Protein AF-A0A2E3CT22-F1 (afdb_monomer)

Foldseek 3Di:
DVVVVVVVVVVVVVVVVVVPPPPPPDPDDPPPPPPPDPPPDDPDDPVVVVVCVVVVDDPDDPPDPDPVPPPPPPPPPPPPCPDPVVVVVVVVVVVVVVVQVVDPWHWDKDDFDKDKDWDDDDDDPDPPDDDDIDIDIDRPGDTDTDTCPVVDPDDDPPVVVD

Structure (mmCIF, N/CA/C/O backbone):
data_AF-A0A2E3CT22-F1
#
_entry.id   AF-A0A2E3CT22-F1
#
loop_
_atom_site.group_PDB
_atom_site.id
_atom_site.type_symbol
_atom_site.label_atom_id
_atom_site.label_alt_id
_atom_site.label_comp_id
_atom_site.label_asym_id
_atom_site.label_entity_id
_atom_site.label_seq_id
_atom_site.pdbx_PDB_ins_code
_atom_site.Cartn_x
_atom_site.Cartn_y
_atom_site.Cartn_z
_atom_site.occupancy
_atom_site.B_iso_or_equiv
_atom_site.auth_seq_id
_atom_site.auth_comp_id
_atom_site.auth_asym_id
_atom_site.auth_atom_id
_atom_site.pdbx_PDB_model_num
ATOM 1 N N . MET A 1 1 ? -10.244 69.244 20.378 1.00 59.16 1 MET A N 1
ATOM 2 C CA . MET A 1 1 ? -10.050 68.538 19.086 1.00 59.16 1 MET A CA 1
ATOM 3 C C . MET A 1 1 ? -8.732 67.752 19.006 1.00 59.16 1 MET A C 1
ATOM 5 O O . MET A 1 1 ? -8.800 66.548 18.796 1.00 59.16 1 MET A O 1
ATOM 9 N N . ARG A 1 2 ? -7.553 68.342 19.280 1.00 65.50 2 ARG A N 1
ATOM 10 C CA . ARG A 1 2 ? -6.239 67.639 19.251 1.00 65.50 2 ARG A CA 1
ATOM 11 C C . ARG A 1 2 ? -6.153 66.330 20.063 1.00 65.50 2 ARG A C 1
ATOM 13 O O . ARG A 1 2 ? -5.626 65.347 19.562 1.00 65.50 2 ARG A O 1
ATOM 20 N N . LYS A 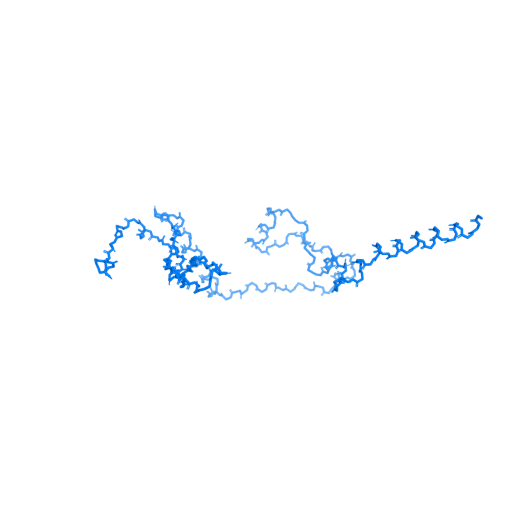1 3 ? -6.721 66.274 21.277 1.00 66.69 3 LYS A N 1
ATOM 21 C CA . LYS A 1 3 ? -6.692 65.062 22.130 1.00 66.69 3 LYS A CA 1
ATOM 22 C C . LYS A 1 3 ? -7.507 63.883 21.566 1.00 66.69 3 LYS A C 1
ATOM 24 O O . LYS A 1 3 ? -7.166 62.736 21.822 1.00 66.69 3 LYS A O 1
ATOM 29 N N . VAL A 1 4 ? -8.562 64.153 20.791 1.00 71.62 4 VAL A N 1
ATOM 30 C CA . VAL A 1 4 ? -9.404 63.111 20.166 1.00 71.62 4 VAL A CA 1
ATOM 31 C C . VAL A 1 4 ? -8.713 62.535 18.930 1.00 71.62 4 VAL A C 1
ATOM 33 O O . VAL A 1 4 ? -8.737 61.327 18.723 1.00 71.62 4 VAL A O 1
ATOM 36 N N . ILE A 1 5 ? -8.037 63.390 18.158 1.00 74.75 5 ILE A N 1
ATOM 37 C CA . ILE A 1 5 ? -7.223 62.981 17.005 1.00 74.75 5 ILE A CA 1
ATOM 38 C C . ILE A 1 5 ? -6.033 62.133 17.476 1.00 74.75 5 ILE A C 1
ATOM 40 O O . ILE A 1 5 ? -5.779 61.080 16.903 1.00 74.75 5 ILE A O 1
ATOM 44 N N . LEU A 1 6 ? -5.381 62.517 18.582 1.00 79.50 6 LEU A N 1
ATOM 45 C CA . LEU A 1 6 ? -4.277 61.750 19.166 1.00 79.50 6 LEU A CA 1
ATOM 46 C C . LEU A 1 6 ? -4.723 60.363 19.662 1.00 79.50 6 LEU A C 1
ATOM 48 O O . LEU A 1 6 ? -4.046 59.376 19.403 1.00 79.50 6 LEU A O 1
ATOM 52 N N . ARG A 1 7 ? -5.895 60.257 20.307 1.00 80.44 7 ARG A N 1
ATOM 53 C CA . ARG A 1 7 ? -6.451 58.960 20.742 1.00 80.44 7 ARG A CA 1
ATOM 54 C C . ARG A 1 7 ? -6.794 58.042 19.567 1.00 80.44 7 ARG A C 1
ATOM 56 O O . ARG A 1 7 ? -6.504 56.855 19.635 1.00 80.44 7 ARG A O 1
ATOM 63 N N . LYS A 1 8 ? -7.373 58.581 18.488 1.00 82.50 8 LYS A N 1
ATOM 64 C CA . LYS A 1 8 ? -7.672 57.802 17.273 1.00 82.50 8 LYS A CA 1
ATOM 65 C C . LYS A 1 8 ? -6.401 57.363 16.542 1.00 82.50 8 LYS A C 1
ATOM 67 O O . LYS A 1 8 ? -6.349 56.235 16.072 1.00 82.50 8 LYS A O 1
ATOM 72 N N . ALA A 1 9 ? -5.377 58.216 16.495 1.00 83.44 9 ALA A N 1
ATOM 73 C CA . ALA A 1 9 ? -4.084 57.875 15.907 1.00 83.44 9 ALA A CA 1
ATOM 74 C C . ALA A 1 9 ? -3.393 56.741 16.679 1.00 83.44 9 ALA A C 1
ATOM 76 O O . ALA A 1 9 ? -2.941 55.782 16.065 1.00 83.44 9 ALA A O 1
ATOM 77 N N . VAL A 1 10 ? -3.391 56.795 18.016 1.00 87.38 10 VAL A N 1
ATOM 78 C CA . VAL A 1 10 ? -2.840 55.712 18.851 1.00 87.38 10 VAL A CA 1
ATOM 79 C C . VAL A 1 10 ? -3.580 54.396 18.602 1.00 87.38 10 VAL A C 1
ATOM 81 O O . VAL A 1 10 ? -2.937 53.370 18.421 1.00 87.38 10 VAL A O 1
ATOM 84 N N . LEU A 1 11 ? -4.912 54.431 18.501 1.00 85.88 11 LEU A N 1
ATOM 85 C CA . LEU A 1 11 ? -5.733 53.235 18.280 1.00 85.88 11 LEU A CA 1
ATOM 86 C C . LEU A 1 11 ? -5.526 52.624 16.879 1.00 85.88 11 LEU A C 1
ATOM 88 O O . LEU A 1 11 ? -5.518 51.405 16.725 1.00 85.88 11 LEU A O 1
ATOM 92 N N . LEU A 1 12 ? -5.293 53.460 15.861 1.00 85.38 12 LEU A N 1
ATOM 93 C CA . LEU A 1 12 ? -4.947 53.011 14.506 1.00 85.38 12 LEU A CA 1
ATOM 94 C C . LEU A 1 12 ? -3.531 52.423 14.424 1.00 85.38 12 LEU A C 1
ATOM 96 O O . LEU A 1 12 ? -3.313 51.459 13.689 1.00 85.38 12 LEU A O 1
ATOM 100 N N . ILE A 1 13 ? -2.582 52.967 15.189 1.00 85.50 13 ILE A N 1
ATOM 101 C CA . ILE A 1 13 ? -1.203 52.464 15.244 1.00 85.50 13 ILE A CA 1
ATOM 102 C C . ILE A 1 13 ? -1.157 51.107 15.960 1.00 85.50 13 ILE A C 1
ATOM 104 O O . ILE A 1 13 ? -0.548 50.172 15.442 1.00 85.50 13 ILE A O 1
ATOM 108 N N . THR A 1 14 ? -1.859 50.943 17.087 1.00 82.81 14 THR A N 1
ATOM 109 C CA . THR A 1 14 ? -1.910 49.650 17.798 1.00 82.81 14 THR A CA 1
ATOM 110 C C . THR A 1 14 ? -2.602 48.563 16.974 1.00 82.81 14 THR A C 1
ATOM 112 O O . THR A 1 14 ? -2.185 47.405 17.009 1.00 82.81 14 THR A O 1
ATOM 115 N N . LEU A 1 15 ? -3.617 48.925 16.182 1.00 83.62 15 LEU A N 1
ATOM 116 C CA . LEU A 1 15 ? -4.293 47.987 15.284 1.00 83.62 15 LEU A CA 1
ATOM 117 C C . LEU A 1 15 ? -3.375 47.509 14.144 1.00 83.62 15 LEU A C 1
ATOM 119 O O . LEU A 1 15 ? -3.360 46.321 13.840 1.00 83.62 15 LEU A O 1
ATOM 123 N N . ASN A 1 16 ? -2.566 48.399 13.557 1.00 75.75 16 ASN A N 1
ATOM 124 C CA . ASN A 1 16 ? -1.627 48.028 12.488 1.00 75.75 16 ASN A CA 1
ATOM 125 C C . ASN A 1 16 ? -0.481 47.132 12.983 1.00 75.75 16 ASN A C 1
ATOM 127 O O . ASN A 1 16 ? -0.106 46.187 12.293 1.00 75.75 16 ASN A O 1
ATOM 131 N N . ILE A 1 17 ? 0.033 47.376 14.193 1.00 79.88 17 ILE A N 1
ATOM 132 C CA . ILE A 1 17 ? 1.095 46.550 14.797 1.00 79.88 17 ILE A CA 1
ATOM 133 C C . ILE A 1 17 ? 0.603 45.117 15.059 1.00 79.88 17 ILE A C 1
ATOM 135 O O . ILE A 1 17 ? 1.355 44.161 14.896 1.00 79.88 17 ILE A O 1
ATOM 139 N N . SER A 1 18 ? -0.681 44.953 15.388 1.00 72.44 18 SER A N 1
ATOM 140 C CA . SER A 1 18 ? -1.284 43.641 15.661 1.00 72.44 18 SER A CA 1
ATOM 141 C C . SER A 1 18 ? -1.381 42.748 14.414 1.00 72.44 18 SER A C 1
ATOM 143 O O . SER A 1 18 ? -1.390 41.527 14.534 1.00 72.44 18 SER A O 1
ATOM 145 N N . ILE A 1 19 ? -1.441 43.336 13.213 1.00 70.69 19 ILE A N 1
ATOM 146 C CA . ILE A 1 19 ? -1.615 42.602 11.945 1.00 70.69 19 ILE A CA 1
ATOM 147 C C . ILE A 1 19 ? -0.265 42.121 11.375 1.00 70.69 19 ILE A C 1
ATOM 149 O O . ILE A 1 19 ? -0.225 41.151 10.624 1.00 70.69 19 ILE A O 1
ATOM 153 N N . GLN A 1 20 ? 0.858 42.733 11.766 1.00 66.75 20 GLN A N 1
ATOM 154 C CA . GLN A 1 20 ? 2.197 42.362 11.276 1.00 66.75 20 GLN A CA 1
ATOM 155 C C . GLN A 1 20 ? 2.877 41.241 12.095 1.00 66.75 20 GLN A C 1
ATOM 157 O O . GLN A 1 20 ? 3.996 40.841 11.786 1.00 66.75 20 GLN A O 1
ATOM 162 N N . GLY A 1 21 ? 2.207 40.693 13.116 1.00 62.12 21 GLY A N 1
ATOM 163 C CA . GLY A 1 21 ? 2.789 39.725 14.057 1.00 62.12 21 GLY A CA 1
ATOM 164 C C . GLY A 1 21 ? 2.987 38.291 13.542 1.00 62.12 21 GLY A C 1
ATOM 165 O O . GLY A 1 21 ? 3.607 37.488 14.234 1.00 62.12 21 GLY A O 1
ATOM 166 N N . CYS A 1 22 ? 2.493 37.936 12.351 1.00 66.00 22 CYS A N 1
ATOM 167 C CA . CYS A 1 22 ? 2.531 36.545 11.872 1.00 66.00 22 CYS A CA 1
ATOM 168 C C . CYS A 1 22 ? 3.791 36.156 11.079 1.00 66.00 22 CYS A C 1
ATOM 170 O O . CYS A 1 22 ? 3.978 34.972 10.833 1.00 66.00 22 CYS A O 1
ATOM 172 N N . ALA A 1 23 ? 4.668 37.089 10.694 1.00 62.88 23 ALA A N 1
ATOM 173 C CA . ALA A 1 23 ? 5.862 36.758 9.900 1.00 62.88 23 ALA A CA 1
ATOM 174 C C . ALA A 1 23 ? 7.089 36.358 10.745 1.00 62.88 23 ALA A C 1
ATOM 176 O O . ALA A 1 23 ? 8.024 35.764 10.223 1.00 62.88 23 ALA A O 1
ATOM 177 N N . TRP A 1 24 ? 7.093 36.662 12.047 1.00 66.06 24 TRP A N 1
ATOM 178 C CA . TRP A 1 24 ? 8.257 36.445 12.921 1.00 66.06 24 TRP A CA 1
ATOM 179 C C . TRP A 1 24 ? 8.308 35.041 13.559 1.00 66.06 24 TRP A C 1
ATOM 181 O O . TRP A 1 24 ? 9.339 34.642 14.090 1.00 66.06 24 TRP A O 1
ATOM 191 N N . MET A 1 25 ? 7.202 34.285 13.510 1.00 64.31 25 MET A N 1
ATOM 192 C CA . MET A 1 25 ? 7.045 32.978 14.172 1.00 64.31 25 MET A CA 1
ATOM 193 C C . MET A 1 25 ? 7.081 31.802 13.183 1.00 64.31 25 MET A C 1
ATOM 195 O O . MET A 1 25 ? 6.460 30.768 13.416 1.00 64.31 25 MET A O 1
ATOM 199 N N . PHE A 1 26 ? 7.793 31.957 12.067 1.00 60.66 26 PHE A N 1
ATOM 200 C CA . PHE A 1 26 ? 8.091 30.856 11.156 1.00 60.66 26 PHE A CA 1
ATOM 201 C C . PHE A 1 26 ? 9.601 30.582 11.189 1.00 60.66 26 PHE A C 1
ATOM 203 O O . PHE A 1 26 ? 10.367 31.404 10.697 1.00 60.66 26 PHE A O 1
ATOM 210 N N . PRO A 1 27 ? 10.050 29.452 11.765 1.00 63.78 27 PRO A N 1
ATOM 211 C CA . PRO A 1 27 ? 11.464 29.081 11.859 1.00 63.78 27 PRO A CA 1
ATOM 212 C C . PRO A 1 27 ? 11.981 28.459 10.547 1.00 63.78 27 PRO A C 1
ATOM 214 O O . PRO A 1 27 ? 12.741 27.494 10.575 1.00 63.78 27 PRO A O 1
ATOM 217 N N . TYR A 1 28 ? 11.517 28.960 9.401 1.00 61.88 28 TYR A N 1
ATOM 218 C CA . TYR A 1 28 ? 11.853 28.434 8.080 1.00 61.88 28 TYR A CA 1
ATOM 219 C C . TYR A 1 28 ? 12.281 29.580 7.168 1.00 61.88 28 TYR A C 1
ATOM 221 O O . TYR A 1 28 ? 11.533 30.546 6.996 1.00 61.88 28 TYR A O 1
ATOM 229 N N . ASP A 1 29 ? 13.467 29.453 6.577 1.00 58.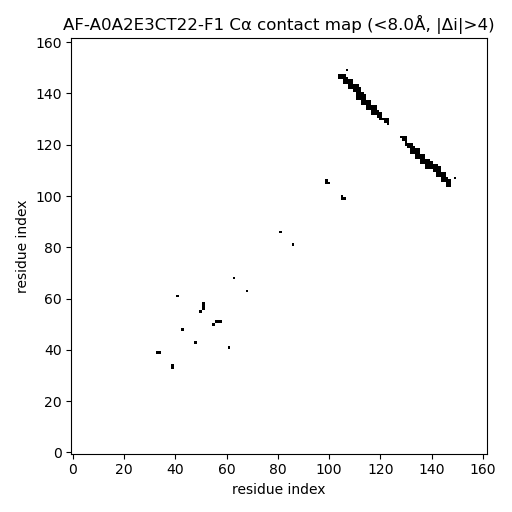81 29 ASP A N 1
ATOM 230 C CA . ASP A 1 29 ? 13.958 30.379 5.563 1.00 58.81 29 ASP A CA 1
ATOM 231 C C . ASP A 1 29 ? 13.004 30.375 4.359 1.00 58.81 29 ASP A C 1
ATOM 233 O O . ASP A 1 29 ? 12.646 29.328 3.821 1.00 58.81 29 ASP A O 1
ATOM 237 N N . GLN A 1 30 ? 12.572 31.562 3.925 1.00 57.97 30 GLN A N 1
ATOM 238 C CA . GLN A 1 30 ? 11.683 31.757 2.765 1.00 57.97 30 GLN A CA 1
ATOM 239 C C . GLN A 1 30 ? 12.404 31.528 1.421 1.00 57.97 30 GLN A C 1
ATOM 241 O O . GLN A 1 30 ? 11.868 31.815 0.351 1.00 57.97 30 GLN A O 1
ATOM 246 N N . GLU A 1 31 ? 13.625 31.004 1.452 1.00 60.56 31 GLU A N 1
ATOM 247 C CA . GLU A 1 31 ? 14.441 30.727 0.280 1.00 60.56 31 GLU A CA 1
ATOM 248 C C . GLU A 1 31 ? 14.126 29.327 -0.261 1.00 60.56 31 GLU A C 1
ATOM 250 O O . GLU A 1 31 ? 14.971 28.441 -0.308 1.00 60.56 31 GLU A O 1
ATOM 255 N N . PHE A 1 32 ? 12.909 29.138 -0.781 1.00 53.00 32 PHE A N 1
ATOM 256 C CA . PHE A 1 32 ? 12.606 28.033 -1.707 1.00 53.00 32 PHE A CA 1
ATOM 257 C C . PHE A 1 32 ? 13.227 28.279 -3.095 1.00 53.00 32 PHE A C 1
ATOM 259 O O . PHE A 1 32 ? 12.626 28.003 -4.132 1.00 53.00 32 PHE A O 1
ATOM 266 N N . ASN A 1 33 ? 14.442 28.820 -3.142 1.00 52.50 33 ASN A N 1
ATOM 267 C CA . ASN A 1 33 ? 15.239 28.769 -4.350 1.00 52.50 33 ASN A CA 1
ATOM 268 C C . ASN A 1 33 ? 15.899 27.396 -4.353 1.00 52.50 33 ASN A C 1
ATOM 270 O O . ASN A 1 33 ? 16.884 27.184 -3.651 1.00 52.50 33 ASN A O 1
ATOM 274 N N . CYS A 1 34 ? 15.347 26.454 -5.130 1.00 53.72 34 CYS A N 1
ATOM 275 C CA . CYS A 1 34 ? 16.075 25.237 -5.481 1.00 53.72 34 CYS A CA 1
ATOM 276 C C . CYS A 1 34 ? 17.510 25.648 -5.844 1.00 53.72 34 CYS A C 1
ATOM 278 O O . CYS A 1 34 ? 17.658 26.526 -6.704 1.00 53.72 34 CYS A O 1
ATOM 280 N N . PRO A 1 35 ? 18.547 25.093 -5.191 1.00 53.03 35 PRO A N 1
ATOM 281 C CA . PRO A 1 35 ? 19.918 25.481 -5.473 1.00 53.03 35 PRO A CA 1
ATOM 282 C C . PRO A 1 35 ? 20.164 25.250 -6.963 1.00 53.03 35 PRO A C 1
ATOM 284 O O . PRO A 1 35 ? 20.187 24.110 -7.427 1.00 53.03 35 PRO A O 1
ATOM 287 N N . ARG A 1 36 ? 20.301 26.338 -7.733 1.00 53.66 36 ARG A N 1
ATOM 288 C CA . ARG A 1 36 ? 20.641 26.289 -9.162 1.00 53.66 36 ARG A CA 1
ATOM 289 C C . ARG A 1 36 ? 22.135 25.990 -9.327 1.00 53.66 36 ARG A C 1
ATOM 291 O O . ARG A 1 36 ? 22.860 26.762 -9.940 1.00 53.66 36 ARG A O 1
ATOM 29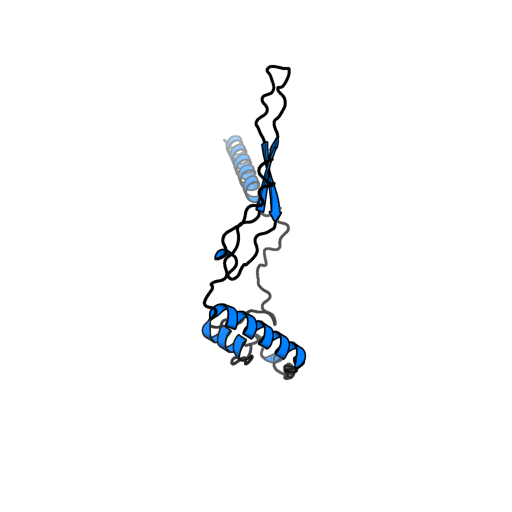8 N N . GLY A 1 37 ? 22.587 24.914 -8.695 1.00 60.62 37 GLY A N 1
ATOM 299 C CA . GLY A 1 37 ? 23.915 24.340 -8.867 1.00 60.62 37 GLY A CA 1
ATOM 300 C C . GLY A 1 37 ? 23.850 23.103 -9.758 1.00 60.62 37 GLY A C 1
ATOM 301 O O . GLY A 1 37 ? 22.923 22.936 -10.547 1.00 60.62 37 GLY A O 1
ATOM 302 N N . GLU A 1 38 ? 24.800 22.193 -9.573 1.00 54.41 38 GLU A N 1
ATOM 303 C CA . GLU A 1 38 ? 24.928 20.933 -10.325 1.00 54.41 38 GLU A CA 1
ATOM 304 C C . GLU A 1 38 ? 23.682 20.026 -10.277 1.00 54.41 38 GLU A C 1
ATOM 306 O O . GLU A 1 38 ? 23.510 19.173 -11.144 1.00 54.41 38 GLU A O 1
ATOM 311 N N . ASN A 1 39 ? 22.795 20.250 -9.300 1.00 52.47 39 ASN A N 1
ATOM 312 C CA . ASN A 1 39 ? 21.551 19.508 -9.074 1.00 52.47 39 ASN A CA 1
ATOM 313 C C . ASN A 1 39 ? 20.286 20.271 -9.510 1.00 52.47 39 ASN A C 1
ATOM 315 O O . ASN A 1 39 ? 19.175 19.914 -9.109 1.00 52.47 39 ASN A O 1
ATOM 319 N N . ALA A 1 40 ? 20.425 21.339 -10.298 1.00 62.34 40 ALA A N 1
ATOM 320 C CA . ALA A 1 40 ? 19.276 21.984 -10.918 1.00 62.34 40 ALA A CA 1
ATOM 321 C C . ALA A 1 40 ? 18.628 21.008 -11.911 1.00 62.34 40 ALA A C 1
ATOM 323 O O . ALA A 1 40 ? 19.287 20.531 -12.833 1.00 62.34 40 ALA A O 1
ATOM 324 N N . GLY A 1 41 ? 17.343 20.699 -11.722 1.00 62.81 41 GLY A N 1
ATOM 325 C CA . GLY A 1 41 ? 16.605 19.862 -12.665 1.00 62.81 41 GLY A CA 1
ATOM 326 C C . GLY A 1 41 ? 16.660 20.434 -14.087 1.00 62.81 41 GLY A C 1
ATOM 327 O O . GLY A 1 41 ? 16.552 21.644 -14.284 1.00 62.81 41 GLY A O 1
ATOM 328 N N . GLU A 1 42 ? 16.833 19.562 -15.079 1.00 70.06 42 GLU A N 1
ATOM 329 C CA . GLU A 1 42 ? 16.829 19.942 -16.493 1.00 70.06 42 GLU A CA 1
ATOM 330 C C . GLU A 1 42 ? 15.389 20.151 -16.991 1.00 70.06 42 GLU A C 1
ATOM 332 O O . GLU A 1 42 ? 14.498 19.338 -16.737 1.00 70.06 42 GLU A O 1
ATOM 337 N N . CYS A 1 43 ? 15.152 21.228 -17.744 1.00 68.75 43 CYS A N 1
ATOM 338 C CA . CYS A 1 43 ? 13.871 21.464 -18.410 1.00 68.75 43 CYS A CA 1
ATOM 339 C C . CYS A 1 43 ? 13.785 20.626 -19.694 1.00 68.75 43 CYS A C 1
ATOM 341 O O . CYS A 1 43 ? 14.136 21.105 -20.771 1.00 68.75 43 CYS A O 1
ATOM 343 N N . VAL A 1 44 ? 13.316 19.383 -19.577 1.00 76.12 44 VAL A N 1
ATOM 344 C CA . VAL A 1 44 ? 13.128 18.450 -20.703 1.00 76.12 44 VAL A CA 1
ATOM 345 C C . VAL A 1 44 ? 11.684 17.969 -20.780 1.00 76.12 44 VAL A C 1
ATOM 347 O O . VAL A 1 44 ? 10.960 17.962 -19.783 1.00 76.12 44 VAL A O 1
ATOM 350 N N . ASN A 1 45 ? 11.237 17.570 -21.973 1.00 81.88 45 ASN A N 1
ATOM 351 C CA . ASN A 1 45 ? 9.906 16.983 -22.121 1.00 81.88 45 ASN A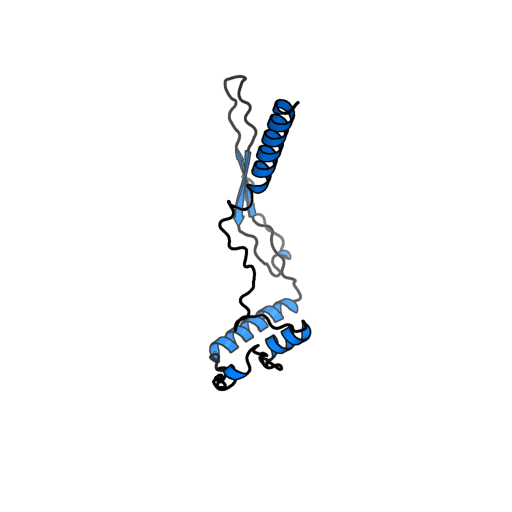 CA 1
ATOM 352 C C . ASN A 1 45 ? 9.870 15.545 -21.556 1.00 81.88 45 ASN A C 1
ATOM 354 O O . ASN A 1 45 ? 10.903 14.893 -21.397 1.00 81.88 45 ASN A O 1
ATOM 358 N N . SER A 1 46 ? 8.672 15.036 -21.254 1.00 81.88 46 SER A N 1
ATOM 359 C CA . SER A 1 46 ? 8.492 13.721 -20.618 1.00 81.88 46 SER A CA 1
ATOM 360 C C . SER A 1 46 ? 9.042 12.556 -21.446 1.00 81.88 46 SER A C 1
ATOM 362 O O . SER A 1 46 ? 9.627 11.630 -20.885 1.00 81.88 46 SER A O 1
ATOM 364 N N . MET A 1 47 ? 8.893 12.603 -22.771 1.00 81.81 47 MET A N 1
ATOM 365 C CA . MET A 1 47 ? 9.401 11.561 -23.668 1.00 81.81 47 MET A CA 1
ATOM 366 C C . MET A 1 47 ? 10.927 11.524 -23.676 1.00 81.81 47 MET A C 1
ATOM 368 O O . MET A 1 47 ? 11.531 10.457 -23.689 1.00 81.81 47 MET A O 1
ATOM 372 N N . GLU A 1 48 ? 11.555 12.687 -23.611 1.00 80.25 48 GLU A N 1
ATOM 373 C CA . GLU A 1 48 ? 13.000 12.828 -23.579 1.00 80.25 48 GLU A CA 1
ATOM 374 C C . GLU A 1 48 ? 13.580 12.429 -22.213 1.00 80.25 48 GLU A C 1
ATOM 376 O O . GLU A 1 48 ? 14.635 11.798 -22.141 1.00 80.25 48 GLU A O 1
ATOM 381 N N . ALA A 1 49 ? 12.873 12.730 -21.119 1.00 80.38 49 ALA A N 1
ATOM 382 C CA . ALA A 1 49 ? 13.209 12.211 -19.794 1.00 80.38 49 ALA A CA 1
ATOM 383 C C . ALA A 1 49 ? 13.170 10.671 -19.772 1.00 80.38 49 ALA A C 1
ATOM 385 O O . ALA A 1 49 ? 14.076 10.039 -19.227 1.00 80.38 49 ALA A O 1
ATOM 386 N N . TYR A 1 50 ? 12.168 10.066 -20.418 1.00 80.75 50 TYR A N 1
ATOM 387 C CA . TYR A 1 50 ? 12.044 8.613 -20.543 1.00 80.75 50 TYR A CA 1
ATOM 388 C C . TYR A 1 50 ? 13.142 7.994 -21.421 1.00 80.75 50 TYR A C 1
ATOM 390 O O . TYR A 1 50 ? 13.749 6.990 -21.043 1.00 80.75 50 TYR A O 1
ATOM 398 N N . GLU A 1 51 ? 13.441 8.590 -22.576 1.00 84.56 51 GLU A N 1
ATOM 399 C CA . GLU A 1 51 ? 14.509 8.109 -23.462 1.00 84.56 51 GLU A CA 1
ATOM 400 C C . GLU A 1 51 ? 15.872 8.155 -22.755 1.00 84.56 51 GLU A C 1
ATOM 402 O O . GLU A 1 51 ? 16.639 7.196 -22.803 1.00 84.56 51 GLU A O 1
ATOM 407 N N . ARG A 1 52 ? 16.143 9.225 -22.005 1.00 80.00 52 ARG A N 1
ATOM 408 C CA . ARG A 1 52 ? 17.340 9.348 -21.165 1.00 80.00 52 ARG A CA 1
ATOM 409 C C . ARG A 1 52 ? 17.380 8.294 -20.058 1.00 80.00 52 ARG A C 1
ATOM 411 O O . ARG A 1 52 ? 18.411 7.660 -19.874 1.00 80.00 52 ARG A O 1
ATOM 418 N N . ALA A 1 53 ? 16.279 8.079 -19.338 1.00 79.62 53 ALA A N 1
ATOM 419 C CA . ALA A 1 53 ? 16.224 7.081 -18.267 1.00 79.62 53 ALA A CA 1
ATOM 420 C C . ALA A 1 53 ? 16.411 5.646 -18.788 1.00 79.62 53 ALA A C 1
ATOM 422 O O . ALA A 1 53 ? 17.000 4.811 -18.107 1.00 79.62 53 ALA A O 1
ATOM 423 N N . SER A 1 54 ? 15.921 5.363 -19.997 1.00 82.62 54 SER A N 1
ATOM 424 C CA . SER A 1 54 ? 16.009 4.036 -20.617 1.00 82.62 54 SER A CA 1
ATOM 425 C C . SER A 1 54 ? 17.351 3.767 -21.303 1.00 82.62 54 SER A C 1
ATOM 427 O O . SER A 1 54 ? 17.818 2.631 -21.283 1.00 82.62 54 SER A O 1
ATOM 429 N N . THR A 1 55 ? 17.986 4.785 -21.890 1.00 84.69 55 THR A N 1
ATOM 430 C CA . THR A 1 55 ? 19.240 4.629 -22.654 1.00 84.69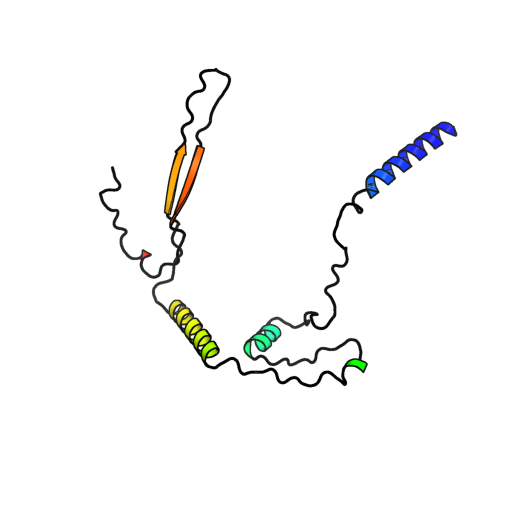 55 THR A CA 1
ATOM 431 C C . THR A 1 55 ? 20.491 5.086 -21.904 1.00 84.69 55 THR A C 1
ATOM 433 O O . THR A 1 55 ? 21.597 4.721 -22.291 1.00 84.69 55 THR A O 1
ATOM 436 N N . GLY A 1 56 ? 20.343 5.891 -20.849 1.00 77.38 56 GLY A N 1
ATOM 437 C CA . GLY A 1 56 ? 21.448 6.496 -20.099 1.00 77.38 56 GLY A CA 1
ATOM 438 C C . GLY A 1 56 ? 22.184 7.621 -20.838 1.00 77.38 56 GLY A C 1
ATOM 439 O O . GLY A 1 56 ? 23.139 8.176 -20.300 1.00 77.38 56 GLY A O 1
ATOM 440 N N . VAL A 1 57 ? 21.766 7.977 -22.059 1.00 75.31 57 VAL A N 1
ATOM 441 C CA . VAL A 1 57 ? 22.456 8.970 -22.894 1.00 75.31 57 VAL A CA 1
ATOM 442 C C . VAL A 1 57 ? 21.839 10.356 -22.697 1.00 75.31 57 VAL A C 1
ATOM 444 O O . VAL A 1 57 ? 20.692 10.605 -23.067 1.00 75.31 57 VAL A O 1
ATOM 447 N N . ASN A 1 58 ? 22.624 11.292 -22.159 1.00 71.38 58 ASN A N 1
ATOM 448 C CA . ASN A 1 58 ? 22.258 12.706 -22.089 1.00 71.38 58 ASN A CA 1
ATOM 449 C C . ASN A 1 58 ? 22.564 13.393 -23.426 1.00 71.38 58 ASN A C 1
ATOM 451 O O . ASN A 1 58 ? 23.723 13.600 -23.774 1.00 71.38 58 ASN A O 1
ATOM 455 N N . LYS A 1 59 ? 21.522 13.754 -24.185 1.00 67.81 59 LYS A N 1
ATOM 456 C CA . LYS A 1 59 ? 21.661 14.415 -25.499 1.00 67.81 59 LYS A CA 1
ATOM 457 C C . LYS A 1 59 ? 21.976 15.914 -25.413 1.00 67.81 59 LYS A C 1
ATOM 459 O O . LYS A 1 59 ? 22.386 16.503 -26.409 1.00 67.81 59 LYS A O 1
ATOM 464 N N . TYR A 1 60 ? 21.804 16.528 -24.245 1.00 61.25 60 TYR A N 1
ATOM 465 C CA . TYR A 1 60 ? 22.041 17.953 -24.031 1.00 61.25 60 TYR A CA 1
ATOM 466 C C . TYR A 1 60 ? 23.149 18.150 -23.004 1.00 61.25 60 TYR A C 1
ATOM 468 O O . TYR A 1 60 ? 23.154 17.519 -21.949 1.00 61.25 60 TYR A O 1
ATOM 476 N N . LYS A 1 61 ? 24.094 19.040 -23.317 1.00 57.88 61 LYS A N 1
ATOM 477 C CA . LYS A 1 61 ? 25.073 19.509 -22.338 1.00 57.88 61 LYS A CA 1
ATOM 478 C C . LYS A 1 61 ? 24.360 20.419 -21.342 1.00 57.88 61 LYS A C 1
ATOM 480 O O . LYS A 1 61 ? 23.596 21.295 -21.758 1.00 57.88 61 LYS A O 1
ATOM 485 N N . ARG A 1 62 ? 24.622 20.232 -20.043 1.00 58.19 62 ARG A N 1
ATOM 486 C CA . ARG A 1 62 ? 24.208 21.195 -19.016 1.00 58.19 62 ARG A CA 1
ATOM 487 C C . ARG A 1 62 ? 24.765 22.553 -19.422 1.00 58.19 62 ARG A C 1
ATOM 489 O O . ARG A 1 62 ? 25.972 22.696 -19.574 1.00 58.19 62 ARG A O 1
ATOM 496 N N . LYS A 1 63 ? 23.896 23.536 -19.634 1.00 52.16 63 LYS A N 1
ATOM 497 C CA . LYS A 1 63 ? 24.343 24.904 -19.876 1.00 52.16 63 LYS A CA 1
ATOM 498 C C . LYS A 1 63 ? 24.650 25.505 -18.508 1.00 52.16 63 LYS A C 1
ATOM 500 O O . LYS A 1 63 ? 23.726 25.904 -17.800 1.00 52.16 63 LYS A O 1
ATOM 505 N N . SER A 1 64 ? 25.915 25.478 -18.097 1.00 52.28 64 SER A N 1
ATOM 506 C CA . SER A 1 64 ? 26.358 26.242 -16.932 1.00 52.28 64 SER A CA 1
ATOM 507 C C . SER A 1 64 ? 26.125 27.737 -17.205 1.00 52.28 64 SER A C 1
ATOM 509 O O . SER A 1 64 ? 26.260 28.177 -18.350 1.00 52.28 64 SER A O 1
ATOM 511 N N . PRO A 1 65 ? 25.735 28.540 -16.198 1.00 52.69 65 PRO A N 1
ATOM 512 C CA . PRO A 1 65 ? 25.590 29.985 -16.377 1.00 52.69 65 PRO A CA 1
ATOM 513 C C . PRO A 1 65 ? 26.926 30.689 -16.655 1.00 52.69 65 PRO A C 1
ATOM 515 O O . PRO A 1 65 ? 26.916 31.767 -17.241 1.00 52.69 65 PRO A O 1
ATOM 518 N N . ASP A 1 66 ? 28.048 30.062 -16.284 1.00 47.59 66 ASP A N 1
ATOM 519 C CA . ASP A 1 66 ? 29.387 30.639 -16.369 1.00 47.59 66 ASP A CA 1
ATOM 520 C C . ASP A 1 66 ? 30.264 29.884 -17.394 1.00 47.59 66 ASP A C 1
ATOM 522 O O . ASP A 1 66 ? 30.481 28.675 -17.240 1.00 47.59 66 ASP A O 1
ATOM 526 N N . PRO A 1 67 ? 30.784 30.564 -18.436 1.00 53.12 67 PRO A N 1
ATOM 527 C CA . PRO A 1 67 ? 31.624 29.956 -19.474 1.00 53.12 67 PRO A CA 1
ATOM 528 C C . PRO A 1 67 ? 33.060 29.639 -19.015 1.00 53.12 67 PRO A C 1
ATOM 530 O O . PRO A 1 67 ? 33.795 28.969 -19.733 1.00 53.12 67 PRO A O 1
ATOM 533 N N . GLU A 1 68 ? 33.478 30.086 -17.828 1.00 53.56 68 GLU A N 1
ATOM 534 C CA . GLU A 1 68 ? 34.831 29.853 -17.295 1.00 53.56 68 GLU A CA 1
ATOM 535 C C . GLU A 1 68 ? 34.991 28.534 -16.520 1.00 53.56 68 GLU A C 1
ATOM 537 O O . GLU A 1 68 ? 36.119 28.132 -16.248 1.00 53.56 68 GLU A O 1
ATOM 542 N N . LEU A 1 69 ? 33.900 27.810 -16.229 1.00 50.28 69 LEU A N 1
ATOM 543 C CA . LEU A 1 69 ? 33.956 26.488 -15.581 1.00 50.28 69 LEU A CA 1
ATOM 544 C C . LEU A 1 69 ? 34.032 25.306 -16.568 1.00 50.28 69 LEU A C 1
ATOM 546 O O . LEU A 1 69 ? 34.141 24.157 -16.143 1.00 50.28 69 LEU A O 1
ATOM 550 N N . GLU A 1 70 ? 33.983 25.556 -17.880 1.00 51.12 70 GLU A N 1
ATOM 551 C CA . GLU A 1 70 ? 33.967 24.489 -18.896 1.00 51.12 70 GLU A CA 1
ATOM 552 C C . GLU A 1 70 ? 35.341 23.823 -19.124 1.00 51.12 70 GLU A C 1
ATOM 554 O O . GLU A 1 70 ? 35.417 22.808 -19.813 1.00 51.12 70 GLU A O 1
ATOM 559 N N . ALA A 1 71 ? 36.427 24.353 -18.547 1.00 50.41 71 ALA A N 1
ATOM 560 C CA . ALA A 1 71 ? 37.785 23.851 -18.783 1.00 50.41 71 ALA A CA 1
ATOM 561 C C . ALA A 1 71 ? 38.207 22.677 -17.875 1.00 50.41 71 ALA A C 1
ATOM 563 O O . ALA A 1 71 ? 39.168 21.986 -18.209 1.00 50.41 71 ALA A O 1
ATOM 564 N N . GLU A 1 72 ? 37.508 22.423 -16.762 1.00 47.03 72 GLU A N 1
ATOM 565 C CA . GLU A 1 72 ? 37.936 21.419 -15.767 1.00 47.03 72 GLU A CA 1
ATOM 566 C C . GLU A 1 72 ? 36.897 20.334 -15.453 1.00 47.03 72 GLU A C 1
ATOM 568 O O . GLU A 1 72 ? 37.150 19.447 -14.640 1.00 47.03 72 GLU A O 1
ATOM 573 N N . ALA A 1 73 ? 35.757 20.320 -16.147 1.00 46.47 73 ALA A N 1
ATOM 574 C CA . ALA A 1 73 ? 34.854 19.174 -16.124 1.00 46.47 73 ALA A CA 1
ATOM 575 C C . ALA A 1 73 ? 35.356 18.121 -17.122 1.00 46.47 73 ALA A C 1
ATOM 577 O O . ALA A 1 73 ? 34.785 17.922 -18.197 1.00 46.47 73 ALA A O 1
ATOM 578 N N . GLY A 1 74 ? 36.477 17.487 -16.772 1.00 42.16 74 GLY A N 1
ATOM 579 C CA . GLY A 1 74 ? 36.936 16.277 -17.437 1.00 42.16 74 GLY A CA 1
ATOM 580 C C . GLY A 1 74 ? 35.792 15.270 -17.508 1.00 42.16 74 GLY A C 1
ATOM 581 O O . GLY A 1 74 ? 35.040 15.097 -16.550 1.00 42.16 74 GLY A O 1
ATOM 582 N N . GLU A 1 75 ? 35.641 14.643 -18.672 1.00 54.50 75 GLU A N 1
ATOM 583 C CA . GLU A 1 75 ? 34.742 13.516 -18.880 1.00 54.50 75 GLU A CA 1
ATOM 584 C C . GLU A 1 75 ? 35.147 12.396 -17.917 1.00 54.50 75 GLU A C 1
ATOM 586 O O . GLU A 1 75 ? 36.010 11.573 -18.222 1.00 54.50 75 GLU A O 1
ATOM 591 N N . GLU A 1 76 ? 34.549 12.369 -16.727 1.00 46.59 76 GLU A N 1
ATOM 592 C CA . GLU A 1 76 ? 34.577 11.162 -15.923 1.00 46.59 76 GLU A CA 1
ATOM 593 C C . GLU A 1 76 ? 33.806 10.101 -16.712 1.00 46.59 76 GLU A C 1
ATOM 595 O O . GLU A 1 76 ? 32.622 10.300 -17.019 1.00 46.59 76 GLU A O 1
ATOM 600 N N . PRO A 1 77 ? 34.449 8.984 -17.098 1.00 45.69 77 PRO A N 1
ATOM 601 C CA . PRO A 1 77 ? 33.731 7.904 -17.733 1.00 45.69 77 PRO A CA 1
ATOM 602 C C . PRO A 1 77 ? 32.681 7.440 -16.732 1.00 45.69 77 PRO A C 1
ATOM 604 O O . PRO A 1 77 ? 33.014 6.950 -15.653 1.00 45.69 77 PRO A O 1
ATOM 607 N N . VAL A 1 78 ? 31.407 7.609 -17.090 1.00 54.03 78 VAL A N 1
ATOM 608 C CA . VAL A 1 78 ? 30.293 6.970 -16.396 1.00 54.03 78 VAL A CA 1
ATOM 609 C C . VAL A 1 78 ? 30.656 5.495 -16.340 1.00 54.03 78 VAL A C 1
ATOM 611 O O . VAL A 1 78 ? 30.691 4.825 -17.373 1.00 54.03 78 VAL A O 1
ATOM 614 N N . VAL A 1 79 ? 31.028 5.018 -15.153 1.00 52.12 79 VAL A N 1
ATOM 615 C CA . VAL A 1 79 ? 31.452 3.639 -14.926 1.00 52.12 79 VAL A CA 1
ATOM 616 C C . VAL A 1 79 ? 30.224 2.759 -15.136 1.00 52.12 79 VAL A C 1
ATOM 618 O O . VAL A 1 79 ? 29.514 2.388 -14.206 1.00 52.12 79 VAL A O 1
ATOM 621 N N . ALA A 1 80 ? 29.947 2.433 -16.395 1.00 57.19 80 ALA A N 1
ATOM 622 C CA . ALA A 1 80 ? 29.006 1.410 -16.810 1.00 57.19 80 ALA A CA 1
ATOM 623 C C . ALA A 1 80 ? 29.665 0.043 -16.601 1.00 57.19 80 ALA A C 1
ATOM 625 O O . ALA A 1 80 ? 29.935 -0.707 -17.532 1.00 57.19 80 ALA A O 1
ATOM 626 N N . ALA A 1 81 ? 29.958 -0.262 -15.346 1.00 54.97 81 ALA A N 1
ATOM 627 C CA . ALA A 1 81 ? 30.311 -1.594 -14.899 1.00 54.97 81 ALA A CA 1
ATOM 628 C C . ALA A 1 81 ? 29.515 -1.868 -13.627 1.00 54.97 81 ALA A C 1
ATOM 630 O O . ALA A 1 81 ? 30.062 -2.120 -12.558 1.00 54.97 81 ALA A O 1
ATOM 631 N N . HIS A 1 82 ? 28.187 -1.773 -13.736 1.00 56.94 82 HIS A N 1
ATOM 632 C CA . HIS A 1 82 ? 27.343 -2.404 -12.739 1.00 56.94 82 HIS A CA 1
ATOM 633 C C . HIS A 1 82 ? 27.577 -3.906 -12.892 1.00 56.94 82 HIS A C 1
ATOM 635 O O . HIS A 1 82 ? 27.288 -4.463 -13.951 1.00 56.94 82 HIS A O 1
ATOM 641 N N . ASP A 1 83 ? 28.182 -4.503 -11.866 1.00 63.34 83 ASP A N 1
ATOM 642 C CA . ASP A 1 83 ? 28.483 -5.925 -11.741 1.00 63.34 83 ASP A CA 1
ATOM 643 C C . ASP A 1 83 ? 27.429 -6.775 -12.463 1.00 63.34 83 ASP A C 1
ATOM 645 O O . ASP A 1 83 ? 26.227 -6.644 -12.205 1.00 63.34 83 ASP A O 1
ATOM 649 N N . THR A 1 84 ? 27.887 -7.613 -13.398 1.00 69.81 84 THR A N 1
ATOM 650 C CA . THR A 1 84 ? 27.045 -8.526 -14.186 1.00 69.81 84 THR A CA 1
ATOM 651 C C . THR A 1 84 ? 26.012 -9.246 -13.313 1.00 69.81 84 THR A C 1
ATOM 653 O O . THR A 1 84 ? 24.873 -9.424 -13.740 1.00 69.81 84 THR A O 1
ATOM 656 N N . GLY A 1 85 ? 26.358 -9.561 -12.057 1.00 83.31 85 GLY A N 1
ATOM 657 C CA . GLY A 1 85 ? 25.447 -10.151 -11.079 1.00 83.31 85 GLY A CA 1
ATOM 658 C C . GLY A 1 85 ? 24.220 -9.290 -10.755 1.00 83.31 85 GLY A C 1
ATOM 659 O O . GLY A 1 85 ? 23.100 -9.801 -10.772 1.00 83.31 85 GLY A O 1
ATOM 660 N N . TYR A 1 86 ? 24.388 -7.987 -10.508 1.00 84.81 86 TYR A N 1
ATOM 661 C CA . TYR A 1 86 ? 23.267 -7.098 -10.174 1.00 84.81 86 TYR A CA 1
ATOM 662 C C . TYR A 1 86 ? 22.339 -6.868 -11.369 1.00 84.81 86 TYR A C 1
ATOM 664 O O . TYR A 1 86 ? 21.120 -6.887 -11.214 1.00 84.81 86 TYR A O 1
ATOM 672 N N . ARG A 1 87 ? 22.897 -6.696 -12.574 1.00 87.12 87 ARG A N 1
ATOM 673 C CA . ARG A 1 87 ? 22.089 -6.569 -13.799 1.00 87.12 87 ARG A CA 1
ATOM 674 C C . ARG A 1 87 ? 21.274 -7.833 -14.057 1.00 87.12 87 ARG A C 1
ATOM 676 O O . ARG A 1 87 ? 20.071 -7.728 -14.261 1.00 87.12 87 ARG A O 1
ATOM 683 N N . ASN A 1 88 ? 21.887 -9.006 -13.912 1.00 88.56 88 ASN A N 1
ATOM 684 C CA . ASN A 1 88 ? 21.188 -10.284 -14.040 1.00 88.56 88 ASN A CA 1
ATOM 685 C C . ASN A 1 88 ? 20.079 -10.455 -12.987 1.00 88.56 88 ASN A C 1
ATOM 687 O O . ASN A 1 88 ? 19.010 -10.967 -13.307 1.00 88.56 88 ASN A O 1
ATOM 691 N N . TYR A 1 89 ? 20.303 -10.016 -11.743 1.00 88.94 89 TYR A N 1
ATOM 692 C CA . TYR A 1 89 ? 19.272 -10.019 -10.699 1.00 88.94 89 TYR A CA 1
ATOM 693 C C . TYR A 1 89 ? 18.083 -9.125 -11.071 1.00 88.94 89 TYR A C 1
ATOM 695 O O . TYR A 1 89 ? 16.932 -9.551 -10.970 1.00 88.94 89 TYR A O 1
ATOM 703 N N . VAL A 1 90 ? 18.360 -7.901 -11.523 1.00 92.25 90 VAL A N 1
ATOM 704 C CA . VAL A 1 90 ? 17.332 -6.938 -11.929 1.00 92.25 90 VAL A CA 1
ATOM 705 C C . VAL A 1 90 ? 16.539 -7.462 -13.129 1.00 92.25 90 VAL A C 1
ATOM 707 O O . VAL A 1 90 ? 15.308 -7.441 -13.097 1.00 92.25 90 VAL A O 1
ATOM 710 N N . ASP A 1 91 ? 17.222 -7.995 -14.141 1.00 93.31 91 ASP A N 1
ATOM 711 C CA . ASP A 1 91 ? 16.589 -8.566 -15.332 1.00 93.31 91 ASP A CA 1
ATOM 712 C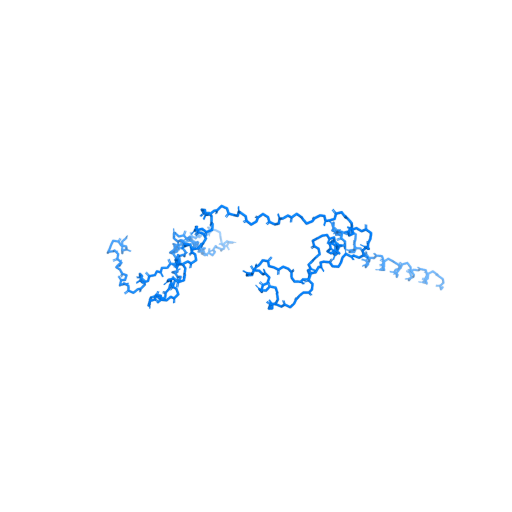 C . ASP A 1 91 ? 15.725 -9.788 -14.968 1.00 93.31 91 ASP A C 1
ATOM 714 O O . ASP A 1 91 ? 14.568 -9.867 -15.384 1.00 93.31 91 ASP A O 1
ATOM 718 N N . ALA A 1 92 ? 16.218 -10.686 -14.106 1.00 91.25 92 ALA A N 1
ATOM 719 C CA . ALA A 1 92 ? 15.446 -11.828 -13.610 1.00 91.25 92 ALA A CA 1
ATOM 720 C C . ALA A 1 92 ? 14.216 -11.397 -12.791 1.00 91.25 92 ALA A C 1
ATOM 722 O O . ALA A 1 92 ? 13.151 -12.011 -12.899 1.00 91.25 92 ALA A O 1
ATOM 723 N N . ASN A 1 93 ? 14.332 -10.336 -11.988 1.00 91.88 93 ASN A N 1
ATOM 724 C CA . ASN A 1 93 ? 13.213 -9.787 -11.225 1.00 91.88 93 ASN A CA 1
ATOM 725 C C . ASN A 1 93 ? 12.138 -9.196 -12.153 1.00 91.88 93 ASN A C 1
ATOM 727 O O . ASN A 1 93 ? 10.951 -9.487 -11.997 1.00 91.88 93 ASN A O 1
ATOM 731 N N . TYR A 1 94 ? 12.538 -8.420 -13.164 1.00 93.25 94 TYR A N 1
ATOM 732 C CA . TYR A 1 94 ? 11.597 -7.880 -14.147 1.00 93.25 94 TYR A CA 1
ATOM 733 C C . TYR A 1 94 ? 10.945 -8.968 -14.998 1.00 93.25 94 TYR A C 1
ATOM 735 O O . TYR A 1 94 ? 9.751 -8.873 -15.285 1.00 93.25 94 TYR A O 1
ATOM 743 N N . GLU A 1 95 ? 11.678 -10.022 -15.355 1.00 93.56 95 GLU A N 1
ATOM 744 C CA . GLU A 1 95 ? 11.116 -11.160 -16.079 1.00 93.56 95 GLU A CA 1
ATOM 745 C C . GLU A 1 95 ? 10.026 -11.866 -15.258 1.00 93.56 95 GLU A C 1
ATOM 747 O O . GLU A 1 95 ? 8.956 -12.182 -15.786 1.00 93.56 95 GLU A O 1
ATOM 752 N N . GLN A 1 96 ? 10.252 -12.072 -13.956 1.00 87.38 96 GLN A N 1
ATOM 753 C CA . GLN A 1 96 ? 9.241 -12.650 -13.065 1.00 87.38 96 GLN A CA 1
ATOM 754 C C . GLN A 1 96 ? 7.973 -11.790 -13.017 1.00 87.38 96 GLN A C 1
ATOM 756 O O . GLN A 1 96 ? 6.872 -12.323 -13.161 1.00 87.38 96 GLN A O 1
ATOM 761 N N . VAL A 1 97 ? 8.112 -10.467 -12.886 1.00 88.06 97 VAL A N 1
ATOM 762 C CA . VAL A 1 97 ? 6.968 -9.540 -12.883 1.00 88.06 97 VAL A CA 1
ATOM 763 C C . VAL A 1 97 ? 6.255 -9.528 -14.240 1.00 88.06 97 VAL A C 1
ATOM 765 O O . VAL A 1 97 ? 5.025 -9.547 -14.289 1.00 88.06 97 VAL A O 1
ATOM 768 N N . ALA A 1 98 ? 6.991 -9.571 -15.352 1.00 89.12 98 ALA A N 1
ATOM 769 C CA . ALA A 1 98 ? 6.412 -9.621 -16.693 1.00 89.12 98 ALA A CA 1
ATOM 770 C C . ALA A 1 98 ? 5.592 -10.903 -16.928 1.00 89.12 98 ALA A C 1
ATOM 772 O O . ALA A 1 98 ? 4.518 -10.847 -17.529 1.00 89.12 98 ALA A O 1
ATOM 773 N N . ARG A 1 99 ? 6.043 -12.049 -16.398 1.00 86.69 99 ARG A N 1
ATOM 774 C CA . ARG A 1 99 ? 5.282 -13.313 -16.437 1.00 86.69 99 ARG A CA 1
ATOM 775 C C . ARG A 1 99 ? 3.967 -13.234 -15.657 1.00 86.69 99 ARG A C 1
ATOM 777 O O . ARG A 1 99 ? 3.004 -13.897 -16.033 1.00 86.69 99 ARG A O 1
ATOM 784 N N . LEU A 1 100 ? 3.890 -12.419 -14.601 1.00 85.25 100 LEU A N 1
ATOM 785 C CA . LEU A 1 100 ? 2.632 -12.200 -13.878 1.00 85.25 100 LEU A CA 1
ATOM 786 C C . LEU A 1 100 ? 1.603 -11.445 -14.730 1.00 85.25 100 LEU A C 1
ATOM 788 O O . LEU A 1 100 ? 0.414 -11.744 -14.632 1.00 85.25 100 LEU A O 1
ATOM 792 N N . LEU A 1 101 ? 2.044 -10.531 -15.604 1.00 83.75 101 LEU A N 1
ATOM 793 C CA . LEU A 1 101 ? 1.159 -9.768 -16.498 1.00 83.75 101 LEU A CA 1
ATOM 794 C C . LEU A 1 101 ? 0.520 -10.633 -17.591 1.00 83.75 101 LEU A C 1
ATOM 796 O O . LEU A 1 101 ? -0.604 -10.362 -18.004 1.00 83.75 101 LEU A O 1
ATOM 800 N N . THR A 1 102 ? 1.225 -11.662 -18.066 1.00 86.19 102 THR A N 1
ATOM 801 C CA . THR A 1 102 ? 0.721 -12.593 -19.092 1.00 86.19 102 THR A CA 1
ATOM 802 C C . THR A 1 102 ? -0.001 -13.804 -18.506 1.00 86.19 102 THR A C 1
ATOM 804 O O . THR A 1 102 ? -0.606 -14.577 -19.252 1.00 86.19 102 THR A O 1
ATOM 807 N N . SER A 1 103 ? 0.050 -13.988 -17.184 1.00 83.06 103 SER A N 1
ATOM 808 C CA . SER A 1 103 ? -0.614 -15.106 -16.522 1.00 83.06 103 SER A CA 1
ATOM 809 C C . SER A 1 103 ? -2.146 -15.011 -16.658 1.00 83.06 103 SER A C 1
ATOM 811 O O . SER A 1 103 ? -2.710 -13.918 -16.594 1.00 83.06 103 SER A O 1
ATOM 813 N N . PRO A 1 104 ? -2.858 -16.142 -16.832 1.00 86.69 104 PRO A N 1
ATOM 814 C CA . PRO A 1 104 ? -4.314 -16.135 -17.010 1.00 86.69 104 PRO A CA 1
ATOM 815 C C . PRO A 1 104 ? -5.077 -15.758 -15.732 1.00 86.69 104 PRO A C 1
ATOM 817 O O . PRO A 1 104 ? -6.253 -15.408 -15.791 1.00 86.69 104 PRO A O 1
ATOM 820 N N . THR A 1 105 ? -4.432 -15.856 -14.568 1.00 85.44 105 THR A N 1
ATOM 821 C CA . THR A 1 105 ? -5.031 -15.567 -13.264 1.00 85.44 105 THR A CA 1
ATOM 822 C C . THR A 1 105 ? -4.524 -14.233 -12.742 1.00 85.44 105 THR A C 1
ATOM 824 O O . THR A 1 105 ? -3.382 -14.131 -12.299 1.00 85.44 105 THR A O 1
ATOM 827 N N . THR A 1 106 ? -5.385 -13.220 -12.745 1.00 85.75 106 THR A N 1
ATOM 828 C CA . THR A 1 106 ? -5.035 -11.879 -12.268 1.00 85.75 106 THR A CA 1
ATOM 829 C C . THR A 1 106 ? -4.694 -11.906 -10.772 1.00 85.75 106 THR A C 1
ATOM 831 O O . THR A 1 106 ? -5.473 -12.472 -10.000 1.00 85.75 106 THR A O 1
ATOM 834 N N . PRO A 1 107 ? -3.572 -11.313 -10.326 1.00 87.94 107 PRO A N 1
ATOM 835 C CA . PRO A 1 107 ? -3.298 -11.149 -8.903 1.00 87.94 107 PRO A CA 1
ATOM 836 C C . PRO A 1 107 ? -4.348 -10.230 -8.271 1.00 87.94 107 PRO A C 1
ATOM 838 O O . PRO A 1 107 ? -4.679 -9.181 -8.822 1.00 87.94 107 PRO A O 1
ATOM 841 N N . MET A 1 108 ? -4.863 -10.618 -7.110 1.00 88.00 108 MET A N 1
ATOM 842 C CA . MET A 1 108 ? -5.855 -9.850 -6.353 1.00 88.00 108 MET A CA 1
ATOM 843 C C . MET A 1 108 ? -5.321 -9.565 -4.951 1.00 88.00 108 MET A C 1
ATOM 845 O O . MET A 1 108 ? -4.587 -10.374 -4.383 1.00 88.00 108 MET A O 1
ATOM 849 N N . VAL A 1 109 ? -5.688 -8.416 -4.385 1.00 91.19 109 VAL A N 1
ATOM 850 C CA . VAL A 1 109 ? -5.390 -8.080 -2.986 1.00 91.19 109 VAL A CA 1
ATOM 851 C C . VAL A 1 109 ? -6.474 -8.691 -2.111 1.00 91.19 109 VAL A C 1
ATOM 853 O O . VAL A 1 109 ? -7.660 -8.435 -2.328 1.00 91.19 109 VAL A O 1
ATOM 856 N N . THR A 1 110 ? -6.093 -9.505 -1.129 1.00 89.94 110 THR A N 1
ATOM 857 C CA . THR A 1 110 ? -7.061 -10.020 -0.156 1.00 89.94 110 THR A CA 1
ATOM 858 C C . THR A 1 110 ? -7.408 -8.963 0.879 1.00 89.94 110 THR A C 1
ATOM 860 O O . THR A 1 110 ? -6.573 -8.146 1.265 1.00 89.94 110 THR A O 1
ATOM 863 N N . MET A 1 111 ? -8.636 -9.027 1.389 1.00 89.19 111 MET A N 1
ATOM 864 C CA . MET A 1 111 ? -9.004 -8.291 2.594 1.00 89.19 111 MET A CA 1
ATOM 865 C C . MET A 1 111 ? -8.174 -8.814 3.785 1.00 89.19 111 MET A C 1
ATOM 867 O O . MET A 1 111 ? -7.951 -10.027 3.854 1.00 89.19 111 MET A O 1
ATOM 871 N N . PRO A 1 112 ? -7.705 -7.940 4.694 1.00 92.19 112 PRO A N 1
ATOM 872 C CA . PRO A 1 112 ? -7.053 -8.379 5.925 1.00 92.19 112 PRO A CA 1
ATOM 873 C C . PRO A 1 112 ? -8.020 -9.182 6.799 1.00 92.19 112 PRO A C 1
ATOM 875 O O . PRO A 1 112 ? -9.234 -8.946 6.788 1.00 92.19 112 PRO A O 1
ATOM 878 N N . GLU A 1 113 ? -7.483 -10.108 7.587 1.00 90.69 113 GLU A N 1
ATOM 879 C CA . GLU A 1 113 ? -8.279 -10.792 8.603 1.00 90.69 113 GLU A CA 1
ATOM 880 C C . GLU A 1 113 ? -8.327 -9.922 9.858 1.00 90.69 113 GLU A C 1
ATOM 882 O O . GLU A 1 113 ? -7.296 -9.591 10.444 1.00 90.69 113 GLU A O 1
ATOM 887 N N . ILE A 1 114 ? -9.536 -9.512 10.244 1.00 92.69 114 ILE A N 1
ATOM 888 C CA . ILE A 1 114 ? -9.770 -8.577 11.345 1.00 92.69 114 ILE A CA 1
ATOM 889 C C . ILE A 1 114 ? -10.496 -9.309 12.470 1.00 92.69 114 ILE A C 1
ATOM 891 O O . ILE A 1 114 ? -11.536 -9.930 12.253 1.00 92.69 114 ILE A O 1
ATOM 895 N N . MET A 1 115 ? -9.963 -9.193 13.682 1.00 92.25 115 MET A N 1
ATOM 896 C CA . MET A 1 115 ? -10.638 -9.577 14.915 1.00 92.25 115 MET A CA 1
ATOM 897 C C . MET A 1 115 ? -11.354 -8.359 15.497 1.00 92.25 115 MET A C 1
ATOM 899 O O . MET A 1 115 ? -10.731 -7.330 15.764 1.00 92.25 115 MET A O 1
ATOM 903 N N . GLU A 1 116 ? -12.661 -8.483 15.714 1.00 91.94 116 GLU A N 1
ATOM 904 C CA . GLU A 1 116 ? -13.483 -7.429 16.306 1.00 91.94 116 GLU A CA 1
ATOM 905 C C . GLU A 1 116 ? -13.751 -7.727 17.778 1.00 91.94 116 GLU A C 1
ATOM 907 O O . GLU A 1 116 ? -14.327 -8.756 18.131 1.00 91.94 116 GLU A O 1
ATOM 912 N N . ILE A 1 117 ? -13.337 -6.810 18.647 1.00 92.31 117 ILE A N 1
ATOM 913 C CA . ILE A 1 117 ? -13.527 -6.923 20.090 1.00 92.31 117 ILE A CA 1
ATOM 914 C C . ILE A 1 117 ? -14.518 -5.847 20.526 1.00 92.31 117 ILE A C 1
ATOM 916 O O . ILE A 1 117 ? -14.248 -4.648 20.410 1.00 92.31 117 ILE A O 1
ATOM 920 N N . LEU A 1 118 ? -15.660 -6.282 21.061 1.00 90.06 118 LEU A N 1
ATOM 921 C CA . LEU A 1 118 ? -16.643 -5.403 21.683 1.00 90.06 118 LEU A CA 1
ATOM 922 C C . LEU A 1 118 ? -16.344 -5.266 23.177 1.00 90.06 118 LEU A C 1
ATOM 924 O O . LEU A 1 118 ? -16.544 -6.197 23.958 1.00 90.06 118 LEU A O 1
ATOM 928 N N . ILE A 1 119 ? -15.905 -4.081 23.589 1.00 85.12 119 ILE A N 1
ATOM 929 C CA . ILE A 1 119 ? -15.690 -3.761 24.998 1.00 85.12 119 ILE A CA 1
ATOM 930 C C . ILE A 1 119 ? -16.988 -3.181 25.555 1.00 85.12 119 ILE A C 1
ATOM 932 O O . ILE A 1 119 ? -17.352 -2.028 25.290 1.00 85.12 119 ILE A O 1
ATOM 936 N N . LEU A 1 120 ? -17.686 -4.002 26.339 1.00 79.44 120 LEU A N 1
ATOM 937 C CA . LEU A 1 120 ? -18.853 -3.584 27.102 1.00 79.44 120 LEU A CA 1
ATOM 938 C C . LEU A 1 120 ? -18.393 -2.888 28.381 1.00 79.44 120 LEU A C 1
ATOM 940 O O . LEU A 1 120 ? -17.744 -3.484 29.240 1.00 79.44 120 LEU A O 1
ATOM 944 N N . ASN A 1 121 ? -18.751 -1.618 28.519 1.00 74.31 121 ASN A N 1
ATOM 945 C CA . ASN A 1 121 ? -18.524 -0.896 29.759 1.00 74.31 121 ASN A CA 1
ATOM 946 C C . ASN A 1 121 ? -19.615 -1.265 30.769 1.00 74.31 121 ASN A C 1
ATOM 948 O O . ASN A 1 121 ? -20.798 -1.332 30.434 1.00 74.31 121 ASN A O 1
ATOM 952 N N . ARG A 1 122 ? -19.216 -1.509 32.019 1.00 68.56 122 ARG A N 1
ATOM 953 C CA . ARG A 1 122 ? -20.157 -1.796 33.105 1.00 68.56 122 ARG A CA 1
ATOM 954 C C . ARG A 1 122 ? -21.007 -0.551 33.391 1.00 68.56 122 ARG A C 1
ATOM 956 O O . ARG A 1 122 ? -20.523 0.571 33.245 1.00 68.56 122 ARG A O 1
ATOM 963 N N . GLN A 1 123 ? -22.264 -0.747 33.791 1.00 66.44 123 GLN A N 1
ATOM 964 C CA . GLN A 1 123 ? -23.140 0.360 34.185 1.00 66.44 123 GLN A CA 1
ATOM 965 C C . GLN A 1 123 ? -22.494 1.157 35.321 1.00 66.44 123 GLN A C 1
ATOM 967 O O . GLN A 1 123 ? -21.943 0.577 36.259 1.00 66.44 123 GLN A O 1
ATOM 972 N N . ALA A 1 124 ? -22.537 2.483 35.213 1.00 63.38 124 ALA A N 1
ATOM 973 C CA . ALA A 1 124 ? -22.103 3.351 36.288 1.00 63.38 124 ALA A CA 1
ATOM 974 C C . ALA A 1 124 ? -23.173 3.335 37.384 1.00 63.38 124 ALA A C 1
ATOM 976 O O . ALA A 1 124 ? -24.343 3.584 37.112 1.00 63.38 124 ALA A O 1
ATOM 977 N N . ASP A 1 125 ? -22.765 3.041 38.616 1.00 67.94 125 ASP A N 1
ATOM 978 C CA . ASP A 1 125 ? -23.649 2.949 39.793 1.00 67.94 125 ASP A CA 1
ATOM 979 C C . ASP A 1 125 ? -24.333 4.294 40.127 1.00 67.94 125 ASP A C 1
ATOM 981 O O . ASP A 1 125 ? -25.293 4.405 40.884 1.00 67.94 125 ASP A O 1
ATOM 985 N N . ASN A 1 126 ? -23.830 5.365 39.525 1.00 65.75 126 ASN A N 1
ATOM 986 C CA . ASN A 1 126 ? -24.345 6.709 39.599 1.00 65.75 126 ASN A CA 1
ATOM 987 C C . ASN A 1 126 ? -24.994 7.089 38.258 1.00 65.75 126 ASN A C 1
ATOM 989 O O . ASN A 1 126 ? -24.362 7.016 37.207 1.00 65.75 126 ASN A O 1
ATOM 993 N N . ASN A 1 127 ? -26.224 7.618 38.317 1.00 65.19 127 ASN A N 1
ATOM 994 C CA . ASN A 1 127 ? -27.008 8.233 37.221 1.00 65.19 127 ASN A CA 1
ATOM 995 C C . ASN A 1 127 ? -26.307 9.413 36.490 1.00 65.19 127 ASN A C 1
ATOM 997 O O . ASN A 1 127 ? -26.954 10.262 35.883 1.00 65.19 127 ASN A O 1
ATOM 1001 N N . LYS A 1 128 ? -24.982 9.529 36.594 1.00 67.94 128 LYS A N 1
ATOM 1002 C CA . LYS A 1 128 ? -24.141 10.620 36.104 1.00 67.94 128 LYS A CA 1
ATOM 1003 C C . LYS A 1 128 ? -23.136 10.173 35.043 1.00 67.94 128 LYS A C 1
ATOM 1005 O O . LYS A 1 128 ? -22.448 11.029 34.496 1.00 67.94 128 LYS A O 1
ATOM 1010 N N . THR A 1 129 ? -23.050 8.877 34.734 1.00 63.84 129 THR A N 1
ATOM 1011 C CA . THR A 1 129 ? -22.049 8.370 33.787 1.00 63.84 129 THR A CA 1
ATOM 1012 C C . THR A 1 129 ? -22.678 7.400 32.794 1.00 63.84 129 THR A C 1
ATOM 1014 O O . THR A 1 129 ? -23.140 6.325 33.162 1.00 63.84 129 THR A O 1
ATOM 1017 N N . ILE A 1 130 ? -22.691 7.788 31.518 1.00 64.75 130 ILE A N 1
ATOM 1018 C CA . ILE A 1 130 ? -23.109 6.936 30.402 1.00 64.75 130 ILE A CA 1
ATOM 1019 C C . ILE A 1 130 ? -21.838 6.504 29.678 1.00 64.75 130 ILE A C 1
ATOM 1021 O O . ILE A 1 130 ? -21.115 7.338 29.134 1.00 64.75 130 ILE A O 1
ATOM 1025 N N . TYR A 1 131 ? -21.562 5.204 29.668 1.00 68.94 131 TYR A N 1
ATOM 1026 C CA . TYR A 1 131 ? -20.476 4.642 28.878 1.00 68.94 131 TYR A CA 1
ATOM 1027 C C . TYR A 1 131 ? -21.037 4.058 27.576 1.00 68.94 131 TYR A C 1
ATOM 1029 O O . TYR A 1 131 ? -21.907 3.193 27.610 1.00 68.94 131 TYR A O 1
ATOM 1037 N N . GLY A 1 132 ? -20.541 4.517 26.425 1.00 70.69 132 GLY A N 1
ATOM 1038 C CA . GLY A 1 132 ? -20.832 3.894 25.128 1.00 70.69 132 GLY A CA 1
ATOM 1039 C C . GLY A 1 132 ? -20.026 2.608 24.930 1.00 70.69 132 GLY A C 1
ATOM 1040 O O . GLY A 1 132 ? -18.942 2.468 25.502 1.00 70.69 132 GLY A O 1
ATOM 1041 N N . GLY A 1 133 ? -20.535 1.670 24.128 1.00 77.31 133 GLY A N 1
ATOM 1042 C CA . GLY A 1 133 ? -19.751 0.515 23.680 1.00 77.31 133 GLY A CA 1
ATOM 1043 C C . GLY A 1 133 ? -18.554 0.965 22.841 1.00 77.31 133 GLY A C 1
ATOM 1044 O O . GLY A 1 133 ? -18.647 1.950 22.104 1.00 77.31 133 GLY A O 1
ATOM 1045 N N . ARG A 1 134 ? -17.420 0.270 22.969 1.00 84.06 134 ARG A N 1
ATOM 1046 C CA . ARG A 1 134 ? -16.223 0.527 22.156 1.00 84.06 134 ARG A CA 1
ATOM 1047 C C . ARG A 1 134 ? -15.915 -0.697 21.310 1.00 84.06 134 ARG A C 1
ATOM 1049 O O . ARG A 1 134 ? -15.851 -1.802 21.841 1.00 84.06 134 ARG A O 1
ATOM 1056 N N . TRP A 1 135 ? -15.700 -0.470 20.023 1.00 90.56 135 TRP A N 1
ATOM 1057 C CA . TRP A 1 135 ? -15.212 -1.479 19.092 1.00 90.56 135 TRP A CA 1
ATOM 1058 C C . TRP A 1 135 ? -13.708 -1.317 18.930 1.00 90.56 135 TRP A C 1
ATOM 1060 O O . TRP A 1 135 ? -13.215 -0.197 18.777 1.00 90.56 135 TRP A O 1
ATOM 1070 N N . VAL A 1 136 ? -12.985 -2.428 18.985 1.00 92.00 136 VAL A N 1
ATOM 1071 C CA . VAL A 1 136 ? -11.557 -2.482 18.676 1.00 92.00 136 VAL A CA 1
ATOM 1072 C C . VAL A 1 136 ? -11.371 -3.485 17.549 1.00 92.00 136 VAL A C 1
ATOM 1074 O O . VAL A 1 136 ? -11.726 -4.651 17.699 1.00 92.00 136 VAL A O 1
ATOM 1077 N N . HIS A 1 137 ? -10.827 -3.022 16.427 1.00 93.94 137 HIS A N 1
ATOM 1078 C CA . HIS A 1 137 ? -10.499 -3.853 15.274 1.00 93.94 137 HIS A CA 1
ATOM 1079 C C . HIS A 1 137 ? -8.998 -4.142 15.300 1.00 93.94 137 HIS A C 1
ATOM 1081 O O . HIS A 1 137 ? -8.189 -3.217 15.211 1.00 93.94 137 HIS A O 1
ATOM 1087 N N . VAL A 1 138 ? -8.626 -5.410 15.451 1.00 92.94 138 VAL A N 1
ATOM 1088 C CA . VAL A 1 138 ? -7.230 -5.860 15.437 1.00 92.94 138 VAL A CA 1
ATOM 1089 C C . VAL A 1 138 ? -6.981 -6.600 14.132 1.00 92.94 138 VAL A C 1
ATOM 1091 O O . VAL A 1 138 ? -7.665 -7.577 13.838 1.00 92.94 138 VAL A O 1
ATOM 1094 N N . ILE A 1 139 ? -6.007 -6.139 13.350 1.00 92.44 139 ILE A N 1
ATOM 1095 C CA . ILE A 1 139 ? -5.558 -6.843 12.146 1.00 92.44 139 ILE A CA 1
ATOM 1096 C C . ILE A 1 139 ? -4.741 -8.055 12.608 1.00 92.44 139 ILE A C 1
ATOM 1098 O O . ILE A 1 139 ? -3.710 -7.893 13.259 1.00 92.44 139 ILE A O 1
ATOM 1102 N N . VAL A 1 140 ? -5.241 -9.257 12.329 1.00 93.19 140 VAL A N 1
ATOM 1103 C CA . VAL A 1 140 ? -4.589 -10.535 12.659 1.00 93.19 140 VAL A CA 1
ATOM 1104 C C . VAL A 1 140 ? -3.677 -10.970 11.517 1.00 93.19 140 VAL A C 1
ATOM 1106 O O . VAL A 1 140 ? -2.548 -11.388 11.758 1.00 93.19 140 VAL A O 1
ATOM 1109 N N . GLU A 1 141 ? -4.152 -10.824 10.278 1.00 90.25 141 GLU A N 1
ATOM 1110 C CA . GLU A 1 141 ? -3.351 -11.017 9.070 1.00 90.25 141 GLU A CA 1
ATOM 1111 C C . GLU A 1 141 ? -3.462 -9.797 8.155 1.00 90.25 141 GLU A C 1
ATOM 1113 O O . GLU A 1 141 ? -4.566 -9.338 7.843 1.00 90.25 141 GLU A O 1
ATOM 1118 N N . ASP A 1 142 ? -2.314 -9.309 7.686 1.00 93.06 142 ASP A N 1
ATOM 1119 C CA . ASP A 1 142 ? -2.241 -8.214 6.723 1.00 93.06 142 ASP A CA 1
ATOM 1120 C C . ASP A 1 142 ? -2.799 -8.614 5.350 1.00 93.06 142 ASP A C 1
ATOM 1122 O O . ASP A 1 142 ? -2.802 -9.782 4.945 1.00 93.06 142 ASP A O 1
ATOM 1126 N N . SER A 1 143 ? -3.231 -7.611 4.583 1.00 92.00 143 SER A N 1
ATOM 1127 C CA . SER A 1 143 ? -3.603 -7.804 3.183 1.00 92.00 143 SER A CA 1
ATOM 1128 C C . SER A 1 143 ? -2.392 -8.268 2.372 1.00 92.00 143 SER A C 1
ATOM 1130 O O . SER A 1 143 ? -1.362 -7.588 2.347 1.00 92.00 143 SER A O 1
ATOM 1132 N N . LYS A 1 144 ? -2.529 -9.385 1.657 1.00 90.12 144 LYS A N 1
ATOM 1133 C CA . LYS A 1 144 ? -1.486 -9.943 0.790 1.00 90.12 144 LYS A CA 1
ATOM 1134 C C . LYS A 1 144 ? -1.990 -10.078 -0.640 1.00 90.12 144 LYS A C 1
ATOM 1136 O O . LYS A 1 144 ? -3.180 -10.283 -0.885 1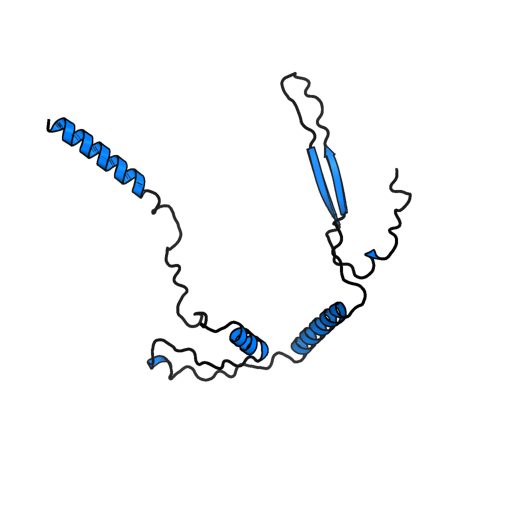.00 90.12 144 LYS A O 1
ATOM 1141 N N . PHE A 1 145 ? -1.074 -9.954 -1.596 1.00 88.75 145 PHE A N 1
ATOM 1142 C CA . PHE A 1 145 ? -1.367 -10.291 -2.983 1.00 88.75 145 PHE A CA 1
ATOM 1143 C C . PHE A 1 145 ? -1.452 -11.808 -3.115 1.00 88.75 145 PHE A C 1
ATOM 1145 O O . PHE A 1 145 ? -0.537 -12.525 -2.709 1.00 88.75 145 PHE A O 1
ATOM 1152 N N . VAL A 1 146 ? -2.544 -12.293 -3.696 1.00 88.12 146 VAL A N 1
ATOM 1153 C CA . VAL A 1 146 ? -2.751 -13.714 -3.977 1.00 88.12 146 VAL A CA 1
ATOM 1154 C C . VAL A 1 146 ? -2.977 -13.931 -5.465 1.00 88.12 146 VAL A C 1
ATOM 1156 O O .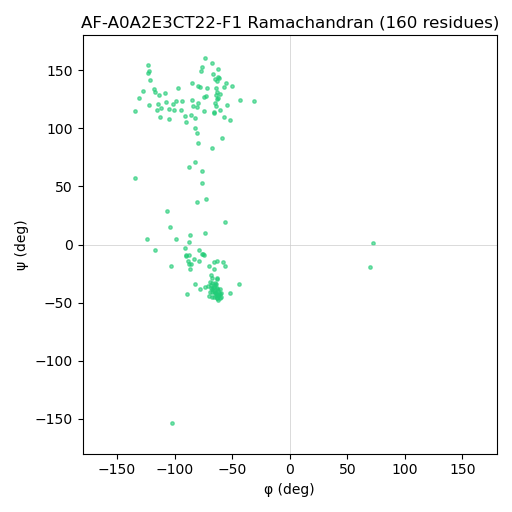 VAL A 1 146 ? -3.656 -13.151 -6.136 1.00 88.12 146 VAL A O 1
ATOM 1159 N N . ILE A 1 147 ? -2.417 -15.021 -5.983 1.00 87.81 147 ILE A N 1
ATOM 1160 C CA . ILE A 1 147 ? -2.549 -15.426 -7.384 1.00 87.81 147 ILE A CA 1
ATOM 1161 C C . ILE A 1 147 ? -3.308 -16.749 -7.404 1.00 87.81 147 ILE A C 1
ATOM 1163 O O . ILE A 1 147 ? -2.840 -17.747 -6.865 1.00 87.81 147 ILE A O 1
ATOM 1167 N N . GLY A 1 148 ? -4.507 -16.755 -7.986 1.00 81.62 148 GLY A N 1
ATOM 1168 C CA . GLY A 1 148 ? -5.324 -17.960 -8.162 1.00 81.62 148 GLY A CA 1
ATOM 1169 C C . GLY A 1 148 ? -5.929 -18.568 -6.887 1.00 81.62 148 GLY A C 1
ATOM 1170 O O . GLY A 1 148 ? -6.915 -19.291 -6.990 1.00 81.62 148 GLY A O 1
ATOM 1171 N N . ASP A 1 149 ? -5.426 -18.268 -5.685 1.00 80.31 149 ASP A N 1
ATOM 1172 C CA . ASP A 1 149 ? -5.981 -18.815 -4.433 1.00 80.31 149 ASP A CA 1
ATOM 1173 C C . ASP A 1 149 ? -7.425 -18.374 -4.169 1.00 80.31 149 ASP A C 1
ATOM 1175 O O . ASP A 1 149 ? -8.206 -19.137 -3.605 1.00 80.31 149 ASP A O 1
ATOM 1179 N N . TYR A 1 150 ? -7.817 -17.198 -4.659 1.00 80.56 150 TYR A N 1
ATOM 1180 C CA . TYR A 1 150 ? -9.200 -16.719 -4.612 1.00 80.56 150 TYR A CA 1
ATOM 1181 C C . TYR A 1 150 ? -10.173 -17.549 -5.471 1.00 80.56 150 TYR A C 1
ATOM 1183 O O . TYR A 1 150 ? -11.382 -17.427 -5.303 1.00 80.56 150 TYR A O 1
ATOM 1191 N N . LEU A 1 151 ? -9.674 -18.394 -6.384 1.00 84.19 151 LEU A N 1
ATOM 1192 C CA . LEU A 1 151 ? -10.495 -19.314 -7.182 1.00 84.19 151 LEU A CA 1
ATOM 1193 C C . LEU A 1 151 ? -10.822 -20.611 -6.424 1.00 84.19 151 LEU A C 1
ATOM 1195 O O . LEU A 1 151 ? -11.666 -21.390 -6.870 1.00 84.19 151 LEU A O 1
ATOM 1199 N N . LYS A 1 152 ? -10.153 -20.877 -5.294 1.00 85.62 152 LYS A N 1
ATOM 1200 C CA . LYS A 1 152 ? -10.398 -22.070 -4.477 1.00 85.62 152 LYS A CA 1
ATOM 1201 C C . LYS A 1 152 ? -11.564 -21.806 -3.513 1.00 85.62 152 LYS A C 1
ATOM 1203 O O . LYS A 1 152 ? -11.619 -20.741 -2.901 1.00 85.62 152 LYS A O 1
ATOM 1208 N N . PRO A 1 153 ? -12.477 -22.771 -3.302 1.00 82.75 153 PRO A N 1
ATOM 1209 C CA . PRO A 1 153 ? -13.528 -22.620 -2.301 1.00 82.75 153 PRO A CA 1
ATOM 1210 C C . PRO A 1 153 ? -12.913 -22.514 -0.896 1.00 82.75 153 PRO A C 1
ATOM 1212 O O . PRO A 1 153 ? -12.156 -23.396 -0.477 1.00 82.75 153 PRO A O 1
ATOM 1215 N N . LYS A 1 154 ? -13.244 -21.443 -0.157 1.00 75.31 154 LYS A N 1
ATOM 1216 C CA . LYS A 1 154 ? -12.780 -21.239 1.226 1.00 75.31 154 LYS A CA 1
ATOM 1217 C C . LYS A 1 154 ? -13.388 -22.326 2.117 1.00 75.31 154 LYS A C 1
ATOM 1219 O O . LYS A 1 154 ? -14.601 -22.374 2.304 1.00 75.31 154 LYS A O 1
ATOM 1224 N N . ARG A 1 155 ? -12.554 -23.212 2.670 1.00 74.44 155 ARG A N 1
ATOM 1225 C CA . ARG A 1 155 ? -12.988 -24.170 3.697 1.00 74.44 155 ARG A CA 1
ATOM 1226 C C . ARG A 1 155 ? -12.902 -23.483 5.053 1.00 74.44 155 ARG A C 1
ATOM 1228 O O . ARG A 1 155 ? -11.806 -23.186 5.515 1.00 74.44 155 ARG A O 1
ATOM 1235 N N . VAL A 1 156 ? -14.045 -23.225 5.677 1.00 74.06 156 VAL A N 1
ATOM 1236 C CA . VAL A 1 156 ? -14.089 -22.762 7.068 1.00 74.06 156 VAL A CA 1
ATOM 1237 C C . VAL A 1 156 ? -13.907 -23.993 7.965 1.00 74.06 156 VAL A C 1
ATOM 1239 O O . VAL A 1 156 ? -14.674 -24.950 7.814 1.00 74.06 156 VAL A O 1
ATOM 1242 N N . PRO A 1 157 ? -12.889 -24.045 8.844 1.00 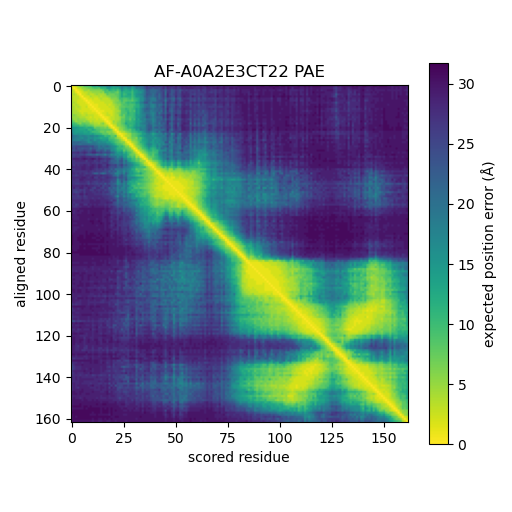69.50 157 PRO A N 1
ATOM 1243 C CA . PRO A 1 157 ? -12.743 -25.159 9.772 1.00 69.50 157 PRO A CA 1
ATOM 1244 C C . PRO A 1 157 ? -13.943 -25.184 10.727 1.00 69.50 157 PRO A C 1
ATOM 1246 O O . PRO A 1 157 ? -14.259 -24.182 11.359 1.00 69.50 157 PRO A O 1
ATOM 1249 N N . LEU A 1 158 ? -14.597 -26.343 10.855 1.00 65.00 158 LEU A N 1
ATOM 1250 C CA . LEU A 1 158 ? -15.822 -26.526 11.654 1.00 65.00 158 LEU A CA 1
ATOM 1251 C C . LEU A 1 158 ? -15.667 -26.154 13.143 1.00 65.00 158 LEU A C 1
ATOM 1253 O O . LEU A 1 158 ? -16.663 -25.962 13.831 1.00 65.00 158 LEU A O 1
ATOM 1257 N N . ASN A 1 159 ? -14.432 -26.011 13.630 1.00 66.19 159 ASN A N 1
ATOM 1258 C CA . ASN A 1 159 ? -14.131 -25.640 15.010 1.00 66.19 159 ASN A CA 1
ATOM 1259 C C . ASN A 1 159 ? -14.275 -24.134 15.298 1.00 66.19 159 ASN A C 1
ATOM 1261 O O . ASN A 1 159 ? -14.130 -23.751 16.449 1.00 66.19 159 ASN A O 1
ATOM 1265 N N . SER A 1 160 ? -14.550 -23.277 14.305 1.00 56.97 160 SER A N 1
ATOM 1266 C CA . SER A 1 160 ? -14.739 -21.831 14.528 1.00 56.97 160 SER A CA 1
ATOM 1267 C C . SER A 1 160 ? -16.176 -21.432 14.901 1.00 56.97 160 SER A C 1
ATOM 1269 O O . SER A 1 160 ? -16.493 -20.246 14.899 1.00 56.97 160 SER A O 1
ATOM 1271 N N . TYR A 1 161 ? -17.062 -22.403 15.152 1.00 52.78 161 TYR A N 1
ATOM 1272 C CA . TYR A 1 161 ? -18.455 -22.175 15.568 1.00 52.78 161 TYR A CA 1
ATOM 1273 C C . TYR A 1 161 ? -18.679 -22.315 17.082 1.00 52.78 161 TYR A C 1
ATOM 1275 O O . TYR A 1 161 ? -19.826 -22.242 17.525 1.00 52.78 161 TYR A O 1
ATOM 1283 N N . PHE A 1 162 ? -17.612 -22.515 17.860 1.00 40.75 162 PHE A N 1
ATOM 1284 C CA . PHE A 1 162 ? -17.666 -22.679 19.312 1.00 40.75 162 PHE A CA 1
ATOM 1285 C C . PHE A 1 162 ? -16.631 -21.803 20.009 1.00 40.75 162 PHE A C 1
ATOM 1287 O O . PHE A 1 162 ? -15.457 -21.832 19.579 1.00 40.75 162 PHE A O 1
#

Nearest PDB structures (foldseek):
  6vmi-assembly1_AH  TM=3.494E-01  e=9.894E-01  Homo sapiens
  6rm3-assembly1_SU0  TM=2.911E-01  e=5.751E+00  Vairimorpha necatrix
  6vmi-assembly1_s  TM=1.826E-01  e=5.071E+00  Homo sapiens

Radius of gyration: 33.8 Å; Cα contacts (8 Å, |Δi|>4): 84; chains: 1; bounding box: 65×95×65 Å

Mean predicted aligned error: 20.46 Å

Secondary structure (DSSP, 8-state):
-HHHHHHHHHHHHHHHHHHSTTSSS--S-S------STTPPP---HHHHHHHHHH----S----S-GGGTTS-----------HHHHHHHHHHHHHHHHHHHSSS--EEPPPEEEEEEEPPPPPSSTT--PPPEEEEEEEE---EESSGGGS-----GGGG-

pLDDT: mean 73.66, std 14.5, range [40.75, 93.94]

Sequence (162 aa):
MRKVILRKAVLLITLNISIQGCAWMFPYDQEFNCPRGENAGECVNSMEAYERASTGVNKYKRKSPDPELEAEAGEEPVVAAHDTGYRNYVDANYEQVARLLTSPTTPMVTMPEIMEILILNRQADNNKTIYGGRWVHVIVEDSKFVIGDYLKPKRVPLNSYF

Solvent-accessible surface area (backbone atoms only — not comparable to full-atom values): 10883 Å² total; per-residue (Å²): 110,72,70,59,54,51,52,51,51,52,54,53,51,58,54,56,59,66,71,64,62,74,73,80,80,57,101,62,82,88,71,82,64,73,65,84,55,98,77,44,81,78,95,68,56,72,69,57,52,48,51,27,74,74,68,71,57,78,93,66,78,83,81,67,96,55,83,84,63,70,84,73,70,68,84,71,76,78,78,87,68,72,52,70,68,60,53,50,50,53,51,53,51,52,51,55,55,54,51,56,73,71,41,93,50,70,73,42,76,45,81,52,45,69,48,78,45,78,48,76,60,76,84,51,96,48,104,84,52,86,71,72,75,43,80,44,79,43,77,78,38,78,62,45,80,39,65,56,60,86,76,50,83,85,79,75,67,83,72,76,83,114